Protein AF-A0A962NHY2-F1 (afdb_monomer_lite)

Sequence (149 aa):
MNPEIAPQFAQLCDRLRVVPWFSTAGRSIGLTLPFPCRPVGGAAAAKEAIEQPEWEYWTLERRNDLTSFLRDRFRNRYAGQWNKIADKAVHFLGTEVEPRVLPAIADAMPDSVVAVDAIRWDLAGALMEAAYADCRPPQFFTHLVTVYE

pLDDT: mean 91.61, std 6.46, range [53.97, 98.38]

Structure (mmCIF, N/CA/C/O backbone):
data_AF-A0A962NHY2-F1
#
_entry.id   AF-A0A962NHY2-F1
#
loop_
_atom_site.group_PDB
_atom_site.id
_atom_site.type_symbol
_atom_site.label_atom_id
_atom_site.label_alt_id
_atom_site.label_comp_id
_atom_site.label_asym_id
_atom_site.label_entity_id
_atom_site.label_seq_id
_atom_site.pdbx_PDB_ins_code
_atom_site.Cartn_x
_atom_site.Cartn_y
_atom_site.Cartn_z
_atom_site.occupancy
_atom_site.B_iso_or_equiv
_atom_site.auth_seq_id
_atom_site.auth_comp_id
_atom_site.auth_asym_id
_atom_site.auth_atom_id
_atom_site.pdbx_PDB_model_num
ATOM 1 N N . MET A 1 1 ? -14.617 -7.346 22.634 1.00 53.97 1 MET A N 1
ATOM 2 C CA . MET A 1 1 ? -13.939 -6.114 22.177 1.00 53.97 1 MET A CA 1
ATOM 3 C C . MET A 1 1 ? -13.445 -6.374 20.770 1.00 53.97 1 MET A C 1
ATOM 5 O O . MET A 1 1 ? -12.821 -7.410 20.576 1.00 53.97 1 MET A O 1
ATOM 9 N N . ASN A 1 2 ? -13.755 -5.505 19.806 1.00 60.50 2 ASN A N 1
ATOM 10 C CA . ASN A 1 2 ? -13.128 -5.598 18.484 1.00 60.50 2 ASN A CA 1
ATOM 11 C C . ASN A 1 2 ? -11.637 -5.252 18.623 1.00 60.50 2 ASN A C 1
ATOM 13 O O . ASN A 1 2 ? -11.309 -4.396 19.452 1.00 60.50 2 ASN A O 1
ATOM 17 N N . PRO A 1 3 ? -10.742 -5.922 17.880 1.00 75.00 3 PRO A N 1
ATOM 18 C CA . PRO A 1 3 ? -9.317 -5.633 17.951 1.00 75.00 3 PRO A CA 1
ATOM 19 C C . PRO A 1 3 ? -9.033 -4.204 17.462 1.00 75.00 3 PRO A C 1
ATOM 21 O O . PRO A 1 3 ? -9.762 -3.667 16.631 1.00 75.00 3 PRO A O 1
ATOM 24 N N . GLU A 1 4 ? -7.970 -3.573 17.968 1.00 86.44 4 GLU A N 1
ATOM 25 C CA . GLU A 1 4 ? -7.570 -2.230 17.511 1.00 86.44 4 GLU A CA 1
ATOM 26 C C . GLU A 1 4 ? -7.141 -2.238 16.034 1.00 86.44 4 GLU A C 1
ATOM 28 O O . GLU A 1 4 ? -7.432 -1.298 15.289 1.00 86.44 4 GLU A O 1
ATOM 33 N N . ILE A 1 5 ? -6.520 -3.340 15.603 1.00 93.06 5 ILE A N 1
ATOM 34 C CA . ILE A 1 5 ? -6.089 -3.624 14.232 1.00 93.06 5 ILE A CA 1
ATOM 35 C C . ILE A 1 5 ? -6.624 -5.003 13.849 1.00 93.06 5 ILE A C 1
ATOM 37 O O . ILE A 1 5 ? -6.420 -5.970 14.585 1.00 93.06 5 ILE A O 1
ATOM 41 N N . ALA A 1 6 ? -7.296 -5.108 12.707 1.00 95.62 6 ALA A N 1
ATOM 42 C CA . ALA A 1 6 ? -7.799 -6.383 12.218 1.00 95.62 6 ALA A CA 1
ATOM 43 C C . ALA A 1 6 ? -6.638 -7.354 11.886 1.00 95.62 6 ALA A C 1
ATOM 45 O O . ALA A 1 6 ? -5.567 -6.913 11.453 1.00 95.62 6 ALA A O 1
ATOM 46 N N . PRO A 1 7 ? -6.816 -8.680 12.057 1.00 96.12 7 PRO A N 1
ATOM 47 C CA . PRO A 1 7 ? -5.758 -9.670 11.814 1.00 96.12 7 PRO A CA 1
ATOM 48 C C . PRO A 1 7 ? -5.235 -9.670 10.369 1.00 96.12 7 PRO A C 1
ATOM 50 O O . PRO A 1 7 ? -4.088 -10.048 10.129 1.00 96.12 7 PRO A O 1
ATOM 53 N N . GLN A 1 8 ? -6.042 -9.197 9.418 1.00 97.25 8 GLN A N 1
ATOM 54 C CA . GLN A 1 8 ? -5.683 -9.058 8.009 1.00 97.25 8 GLN A CA 1
ATOM 55 C C . GLN A 1 8 ? -4.469 -8.143 7.813 1.00 97.25 8 GLN A C 1
ATOM 57 O O . GLN A 1 8 ? -3.710 -8.355 6.874 1.00 97.25 8 GLN A O 1
ATOM 62 N N . PHE A 1 9 ? -4.232 -7.174 8.706 1.00 97.69 9 PHE A N 1
ATOM 63 C CA . PHE A 1 9 ? -3.022 -6.350 8.663 1.00 97.69 9 PHE A CA 1
ATOM 64 C C . PHE A 1 9 ? -1.754 -7.194 8.793 1.00 97.69 9 PHE A C 1
ATOM 66 O O . PHE A 1 9 ? -0.848 -7.079 7.976 1.00 97.69 9 PHE A O 1
ATOM 73 N N . ALA A 1 10 ? -1.697 -8.065 9.805 1.00 97.31 10 ALA A N 1
ATOM 74 C CA . ALA A 1 10 ? -0.533 -8.915 10.038 1.00 97.31 10 ALA A CA 1
ATOM 75 C C . ALA A 1 10 ? -0.351 -9.925 8.898 1.00 97.31 10 ALA A C 1
ATOM 77 O O . ALA A 1 10 ? 0.757 -10.092 8.400 1.00 97.31 10 ALA A O 1
ATOM 78 N N . GLN A 1 11 ? -1.452 -10.513 8.421 1.00 97.38 11 GLN A N 1
ATOM 79 C CA . GLN A 1 11 ? -1.441 -11.416 7.266 1.00 97.38 11 GLN A CA 1
ATOM 80 C C . GLN A 1 11 ? -0.913 -10.725 6.004 1.00 97.38 11 GLN A C 1
ATOM 82 O O . GLN A 1 11 ? -0.126 -11.309 5.261 1.00 97.38 11 GLN A O 1
ATOM 87 N N . LEU A 1 12 ? -1.318 -9.472 5.768 1.00 97.56 12 LEU A N 1
ATOM 88 C CA . LEU A 1 12 ? -0.814 -8.695 4.646 1.00 97.56 12 LEU A CA 1
ATOM 89 C C . LEU A 1 12 ? 0.671 -8.369 4.830 1.00 97.56 12 LEU A C 1
ATOM 91 O O . LEU A 1 12 ? 1.425 -8.558 3.885 1.00 97.56 12 LEU A O 1
ATOM 95 N N . CYS A 1 13 ? 1.125 -7.970 6.023 1.00 97.94 13 CYS A N 1
ATOM 96 C CA . CYS A 1 13 ? 2.556 -7.794 6.297 1.00 97.94 13 CYS A CA 1
ATOM 97 C C . CYS A 1 13 ? 3.360 -9.064 5.983 1.00 97.94 13 CYS A C 1
ATOM 99 O O . CYS A 1 13 ? 4.369 -8.991 5.285 1.00 97.94 13 CYS A O 1
ATOM 101 N N . ASP A 1 14 ? 2.905 -10.228 6.450 1.00 97.12 14 ASP A N 1
ATOM 102 C CA . ASP A 1 14 ? 3.564 -11.511 6.184 1.00 97.12 14 ASP A CA 1
ATOM 103 C C . 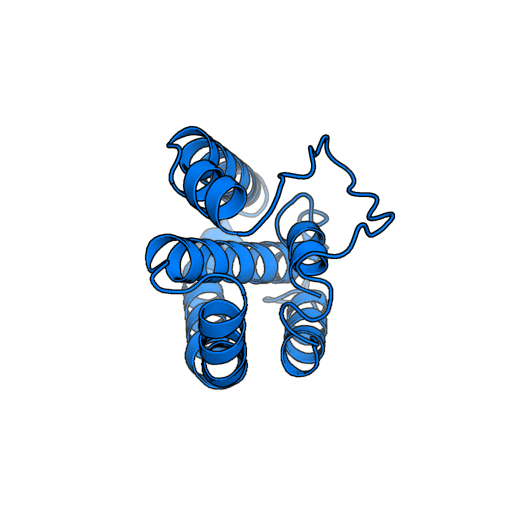ASP A 1 14 ? 3.626 -11.809 4.683 1.00 97.12 14 ASP A C 1
ATOM 105 O O . ASP A 1 14 ? 4.679 -12.202 4.181 1.00 97.12 14 ASP A O 1
ATOM 109 N N . ARG A 1 15 ? 2.542 -11.527 3.947 1.00 95.94 15 ARG A N 1
ATOM 110 C CA . ARG A 1 15 ? 2.510 -11.650 2.486 1.00 95.94 15 ARG A CA 1
ATOM 111 C C . ARG A 1 15 ? 3.502 -10.701 1.811 1.00 95.94 15 ARG A C 1
ATOM 113 O O . ARG A 1 15 ? 4.305 -11.154 1.005 1.00 95.94 15 ARG A O 1
ATOM 120 N N . LEU A 1 16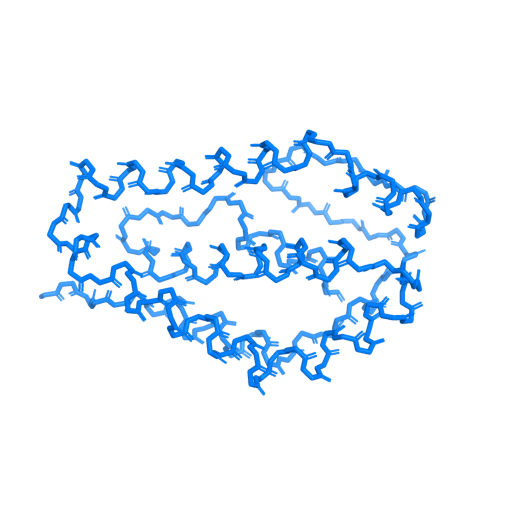 ? 3.500 -9.412 2.161 1.00 96.56 16 LEU A N 1
ATOM 121 C CA . LEU A 1 16 ? 4.374 -8.391 1.562 1.00 96.56 16 LEU A CA 1
ATOM 122 C C . LEU A 1 16 ? 5.869 -8.693 1.761 1.00 96.56 16 LEU A C 1
ATOM 124 O O . LEU A 1 16 ? 6.687 -8.315 0.922 1.00 96.56 16 LEU A O 1
ATOM 128 N N . ARG A 1 17 ? 6.237 -9.432 2.817 1.00 95.31 17 ARG A N 1
ATOM 129 C CA . ARG A 1 17 ? 7.612 -9.921 3.012 1.00 95.31 17 ARG A CA 1
ATOM 130 C C . ARG A 1 17 ? 8.027 -11.014 2.032 1.00 95.31 17 ARG A C 1
ATOM 132 O O . ARG A 1 17 ? 9.211 -11.317 1.964 1.00 95.31 17 ARG A O 1
ATOM 139 N N . VAL A 1 18 ? 7.119 -11.655 1.307 1.00 94.88 18 VAL A N 1
ATOM 140 C CA . VAL A 1 18 ? 7.457 -12.775 0.407 1.00 94.88 18 VAL A CA 1
ATOM 141 C C . VAL A 1 18 ? 6.993 -12.568 -1.031 1.00 94.88 18 VAL A C 1
ATOM 143 O O . VAL A 1 18 ? 7.261 -13.428 -1.866 1.00 94.88 18 VAL A O 1
ATOM 146 N N . VAL A 1 19 ? 6.358 -11.431 -1.338 1.00 92.94 19 VAL A N 1
ATOM 147 C CA . VAL A 1 19 ? 5.959 -11.068 -2.704 1.00 92.94 19 VAL A CA 1
ATOM 148 C C . VAL A 1 19 ? 7.180 -11.100 -3.641 1.00 92.94 19 VAL A C 1
ATOM 150 O O . VAL A 1 19 ? 8.211 -10.486 -3.329 1.00 92.94 19 VAL A O 1
ATOM 153 N N . PRO A 1 20 ? 7.092 -11.805 -4.785 1.00 91.88 20 PRO A N 1
ATOM 154 C CA . PRO A 1 20 ? 8.116 -11.781 -5.819 1.00 91.88 20 PRO A CA 1
ATOM 155 C C . PRO A 1 20 ? 7.964 -10.510 -6.667 1.00 91.88 20 PRO A C 1
ATOM 157 O O . PRO A 1 20 ? 7.527 -10.561 -7.807 1.00 91.88 20 PRO A O 1
ATOM 160 N N . TRP A 1 21 ? 8.308 -9.361 -6.084 1.00 93.56 21 TRP A N 1
ATOM 161 C CA . TRP A 1 21 ? 8.046 -8.037 -6.654 1.00 93.56 21 TRP A CA 1
ATOM 162 C C . TRP A 1 21 ? 8.401 -7.918 -8.143 1.00 93.56 21 TRP A C 1
ATOM 164 O O . TRP A 1 21 ? 9.547 -8.143 -8.529 1.00 93.56 21 TRP A O 1
ATOM 174 N N . PHE A 1 22 ? 7.412 -7.533 -8.956 1.00 90.56 22 PHE A N 1
ATOM 175 C CA . PHE A 1 22 ? 7.504 -7.323 -10.406 1.00 90.56 22 PHE A CA 1
ATOM 176 C C . PHE A 1 22 ? 7.954 -8.551 -11.214 1.00 90.56 22 PHE A C 1
ATOM 178 O O . PHE A 1 22 ? 8.362 -8.413 -12.367 1.00 90.56 22 PHE A O 1
ATOM 185 N N . SER A 1 23 ? 7.841 -9.769 -10.672 1.00 89.31 23 SER A N 1
ATOM 186 C CA . SER A 1 23 ? 8.328 -10.984 -11.344 1.00 89.31 23 SER A CA 1
ATOM 187 C C . SER A 1 23 ? 7.594 -11.312 -12.649 1.00 89.31 23 SER A C 1
ATOM 189 O O . SER A 1 23 ? 8.129 -12.000 -13.528 1.00 89.31 23 SER A O 1
ATOM 191 N N . THR A 1 24 ? 6.368 -10.807 -12.787 1.00 87.00 24 THR A N 1
ATOM 192 C CA . THR A 1 24 ? 5.519 -10.972 -13.968 1.00 87.00 24 THR A CA 1
ATOM 193 C C . THR A 1 24 ? 5.542 -9.766 -14.911 1.00 87.00 24 THR A C 1
ATOM 195 O O . THR A 1 24 ? 4.885 -9.802 -15.955 1.00 87.00 24 THR A O 1
ATOM 198 N N . ALA A 1 25 ? 6.321 -8.720 -14.606 1.00 86.19 25 ALA A N 1
ATOM 199 C CA . ALA A 1 25 ? 6.399 -7.520 -15.431 1.00 86.19 25 ALA A CA 1
ATOM 200 C C . ALA A 1 25 ? 6.753 -7.859 -16.891 1.00 86.19 25 ALA A C 1
ATOM 202 O O . ALA A 1 25 ? 7.620 -8.684 -17.185 1.00 86.19 25 ALA A O 1
ATOM 203 N N . GLY A 1 26 ? 6.026 -7.248 -17.831 1.00 82.56 26 GLY A N 1
ATOM 204 C CA . GLY A 1 26 ? 6.175 -7.512 -19.265 1.00 82.56 26 GLY A CA 1
ATOM 205 C C . GLY A 1 26 ? 5.542 -8.820 -19.761 1.00 82.56 26 GLY A C 1
ATOM 206 O O . GLY A 1 26 ? 5.602 -9.097 -20.959 1.00 82.56 26 GLY A O 1
ATOM 207 N N . ARG A 1 27 ? 4.903 -9.617 -18.893 1.00 83.31 27 ARG A N 1
ATOM 208 C CA . ARG A 1 27 ? 4.157 -10.823 -19.282 1.00 83.31 27 ARG A CA 1
ATOM 209 C C . ARG A 1 27 ? 2.657 -10.550 -19.262 1.00 83.31 27 ARG A C 1
ATOM 211 O O . ARG A 1 27 ? 2.140 -9.884 -18.371 1.00 83.31 27 ARG A O 1
ATOM 218 N N . SER A 1 28 ? 1.935 -11.101 -20.237 1.00 76.31 28 SER A N 1
ATOM 219 C CA . SER A 1 28 ? 0.474 -11.114 -20.181 1.00 76.31 28 SER A CA 1
ATOM 220 C C . SER A 1 28 ? 0.040 -12.144 -19.143 1.00 76.31 28 SER A C 1
ATOM 222 O O . SER A 1 28 ? 0.186 -13.348 -19.352 1.00 76.31 28 SER A O 1
ATOM 224 N N . ILE A 1 29 ? -0.453 -11.658 -18.009 1.00 73.75 29 ILE A N 1
ATOM 225 C CA . ILE A 1 29 ? -1.062 -12.481 -16.969 1.00 73.75 29 ILE A CA 1
ATOM 226 C C . ILE A 1 29 ? -2.581 -12.338 -17.051 1.00 73.75 29 ILE A C 1
ATOM 228 O O . ILE A 1 29 ? -3.102 -11.244 -17.264 1.00 73.75 29 ILE A O 1
ATOM 232 N N . GLY A 1 30 ? -3.306 -13.445 -16.882 1.00 76.25 30 GLY A N 1
ATOM 233 C CA . GLY A 1 30 ? -4.771 -13.462 -16.796 1.00 76.25 30 GLY A CA 1
ATOM 234 C C . GLY A 1 30 ? -5.281 -12.915 -15.460 1.00 76.25 30 GLY A C 1
ATOM 235 O O . GLY A 1 30 ? -6.095 -13.564 -14.803 1.00 76.25 30 GLY A O 1
ATOM 236 N N . LEU A 1 31 ? -4.753 -11.771 -15.016 1.00 82.75 31 LEU A N 1
ATOM 237 C CA . LEU A 1 31 ? -5.108 -11.165 -13.741 1.00 82.75 31 LEU A CA 1
ATOM 238 C C . LEU A 1 31 ? -6.554 -10.672 -13.800 1.00 82.75 31 LEU A C 1
ATOM 240 O O . LEU A 1 31 ? -6.917 -9.859 -14.647 1.00 82.75 31 LEU A O 1
ATOM 244 N N . THR A 1 32 ? -7.378 -11.174 -12.884 1.00 84.56 32 THR A N 1
ATOM 245 C CA . THR A 1 32 ? -8.769 -10.743 -12.736 1.00 84.56 32 THR A CA 1
ATOM 246 C C . THR A 1 32 ? -8.880 -9.888 -11.483 1.00 84.56 32 THR A C 1
ATOM 248 O O . THR A 1 32 ? -8.759 -10.396 -10.370 1.00 84.56 32 THR A O 1
ATOM 251 N N . LEU A 1 33 ? -9.107 -8.589 -11.667 1.00 88.56 33 LEU A N 1
ATOM 252 C CA . LEU A 1 33 ? -9.351 -7.642 -10.581 1.00 88.56 33 LEU A CA 1
ATOM 253 C C . LEU A 1 33 ? -10.861 -7.399 -10.425 1.00 88.56 33 LEU A C 1
ATOM 255 O O . LEU A 1 33 ? -11.602 -7.496 -11.404 1.00 88.56 33 LEU A O 1
ATOM 259 N N . PRO A 1 34 ? -11.346 -7.055 -9.217 1.00 90.19 34 PRO A N 1
ATOM 260 C CA . PRO A 1 34 ? -12.766 -6.778 -8.981 1.00 90.19 34 PRO A CA 1
ATOM 261 C C . PRO A 1 34 ? -13.223 -5.421 -9.547 1.00 90.19 34 PRO A C 1
ATOM 263 O O . PRO A 1 34 ? -14.339 -4.979 -9.280 1.00 90.19 34 PRO A O 1
ATOM 266 N N . PHE A 1 35 ? -12.366 -4.745 -10.309 1.00 88.44 35 PHE A N 1
ATOM 267 C CA . PHE A 1 35 ? -12.619 -3.460 -10.940 1.00 88.44 35 PHE A CA 1
ATOM 268 C C . PHE A 1 35 ? -12.082 -3.458 -12.377 1.00 88.44 35 PHE A C 1
ATOM 270 O O . PHE A 1 35 ? -11.163 -4.221 -12.690 1.00 88.44 35 PHE A O 1
ATOM 277 N N . PRO A 1 36 ? -12.633 -2.606 -13.262 1.00 86.81 36 PRO A N 1
ATOM 278 C CA . PRO A 1 36 ? -12.153 -2.490 -14.631 1.00 86.81 36 PRO A CA 1
ATOM 279 C C . PRO A 1 36 ? -10.679 -2.082 -14.660 1.00 86.81 36 PRO A C 1
ATOM 281 O O . PRO A 1 36 ? -10.291 -1.076 -14.071 1.00 86.81 36 PRO A O 1
ATOM 284 N N . CYS A 1 37 ? -9.866 -2.847 -15.379 1.00 86.44 37 CYS A N 1
ATOM 285 C CA . CYS A 1 37 ? -8.465 -2.536 -15.616 1.00 86.44 37 CYS A CA 1
ATOM 286 C C . CYS A 1 37 ? -8.128 -2.755 -17.090 1.00 86.44 37 CYS A C 1
ATOM 288 O O . CYS A 1 37 ? -8.697 -3.625 -17.754 1.00 86.44 37 CYS A O 1
ATOM 290 N N . ARG A 1 38 ? -7.175 -1.976 -17.601 1.00 85.44 38 ARG A N 1
ATOM 291 C CA . ARG A 1 38 ? -6.644 -2.131 -18.955 1.00 85.44 38 ARG A CA 1
ATOM 292 C C . ARG A 1 38 ? -5.135 -2.357 -18.867 1.00 85.44 38 ARG A C 1
ATOM 294 O O . ARG A 1 38 ? -4.459 -1.499 -18.302 1.00 85.44 38 ARG A O 1
ATOM 301 N N . PRO A 1 39 ? -4.594 -3.451 -19.430 1.00 84.31 39 PRO A N 1
ATOM 302 C CA . PRO A 1 39 ? -3.152 -3.628 -19.510 1.00 84.31 39 PRO A CA 1
ATOM 303 C C . PRO A 1 39 ? -2.541 -2.566 -20.431 1.00 84.31 39 PRO A C 1
ATOM 305 O O . PRO A 1 39 ? -3.133 -2.188 -21.445 1.00 84.31 39 PRO A O 1
ATOM 308 N N . VAL A 1 40 ? -1.345 -2.100 -20.084 1.00 87.69 40 VAL A N 1
ATOM 309 C CA . VAL A 1 40 ? -0.575 -1.127 -20.868 1.00 87.69 40 VAL A CA 1
ATOM 310 C C . VAL A 1 40 ? 0.668 -1.782 -21.464 1.00 87.69 40 VAL A C 1
ATOM 312 O O . VAL A 1 40 ? 1.226 -2.727 -20.907 1.00 87.69 40 VAL A O 1
ATOM 315 N N . GLY A 1 41 ? 1.076 -1.307 -22.641 1.00 83.50 41 GLY A N 1
ATOM 316 C CA . GLY A 1 41 ? 2.175 -1.887 -23.408 1.00 83.50 41 GLY A CA 1
ATOM 317 C C . GLY A 1 41 ? 3.546 -1.428 -22.916 1.00 83.50 41 GLY A C 1
ATOM 318 O O . GLY A 1 41 ? 4.095 -0.467 -23.445 1.00 83.50 41 GLY A O 1
ATOM 319 N N . GLY A 1 42 ? 4.115 -2.145 -21.947 1.00 85.69 42 GLY A N 1
ATOM 320 C CA . GLY A 1 42 ? 5.496 -1.955 -21.493 1.00 85.69 42 GLY A CA 1
ATOM 321 C C . GLY A 1 42 ? 5.697 -0.836 -20.464 1.00 85.69 42 GLY A C 1
ATOM 322 O O . GLY A 1 42 ? 4.772 -0.111 -20.100 1.00 85.69 42 GLY A O 1
ATOM 323 N N . ALA A 1 43 ? 6.940 -0.710 -19.988 1.00 85.88 43 ALA A N 1
ATOM 324 C CA . ALA A 1 43 ? 7.317 0.164 -18.874 1.00 85.88 43 ALA A CA 1
ATOM 325 C C . ALA A 1 43 ? 7.060 1.657 -19.138 1.00 85.88 43 ALA A C 1
ATOM 327 O O . ALA A 1 43 ? 6.611 2.366 -18.245 1.00 85.88 43 ALA A O 1
ATOM 328 N N . ALA A 1 44 ? 7.294 2.134 -20.366 1.00 87.44 44 ALA A N 1
ATOM 329 C CA . ALA A 1 44 ? 7.074 3.538 -20.721 1.00 87.44 44 ALA A CA 1
ATOM 330 C C . ALA A 1 44 ? 5.590 3.931 -20.633 1.00 87.44 44 ALA A C 1
ATOM 332 O O . ALA A 1 44 ? 5.260 4.941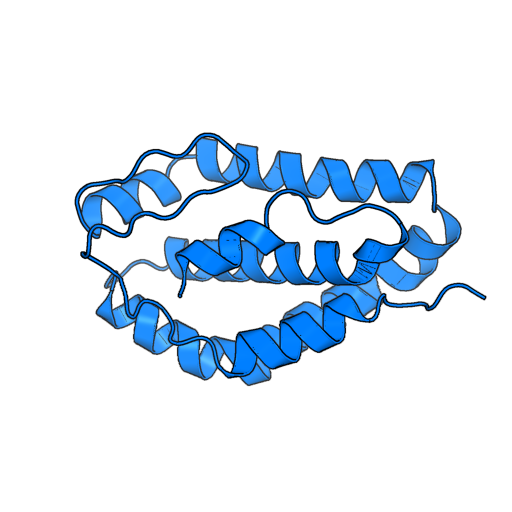 -20.021 1.00 87.44 44 ALA A O 1
ATOM 333 N N . ALA A 1 45 ? 4.696 3.096 -21.173 1.00 89.69 45 ALA A N 1
ATOM 334 C CA . ALA A 1 45 ? 3.255 3.328 -21.095 1.00 89.69 45 ALA A CA 1
ATOM 335 C C . ALA A 1 45 ? 2.724 3.182 -19.657 1.00 89.69 45 ALA A C 1
ATOM 337 O O . ALA A 1 45 ? 1.799 3.890 -19.267 1.00 89.69 45 ALA A O 1
ATOM 338 N N . ALA A 1 46 ? 3.311 2.283 -18.856 1.00 89.25 46 ALA A N 1
ATOM 339 C CA . ALA A 1 46 ? 3.003 2.178 -17.431 1.00 89.25 46 ALA A CA 1
ATOM 340 C C . ALA A 1 46 ? 3.418 3.435 -16.661 1.00 89.25 46 ALA A C 1
ATOM 342 O O . ALA A 1 46 ? 2.615 3.970 -15.902 1.00 89.25 46 ALA A O 1
ATOM 343 N N . LYS A 1 47 ? 4.631 3.943 -16.905 1.00 88.25 47 LYS A N 1
ATOM 344 C CA . LYS A 1 47 ? 5.116 5.196 -16.322 1.00 88.25 47 LYS A CA 1
ATOM 345 C C . LYS A 1 47 ? 4.204 6.368 -16.681 1.00 88.25 47 LYS A C 1
ATOM 347 O O . LYS A 1 47 ? 3.732 7.049 -15.780 1.00 88.25 47 LYS A O 1
ATOM 352 N N . GLU A 1 48 ? 3.892 6.540 -17.965 1.00 89.94 48 GLU A N 1
ATOM 353 C CA . GLU A 1 48 ? 2.987 7.596 -18.431 1.00 89.94 48 GLU A CA 1
ATOM 354 C C . GLU A 1 48 ? 1.620 7.514 -17.744 1.00 89.94 48 GLU A C 1
ATOM 356 O O . GLU A 1 48 ? 1.099 8.535 -17.312 1.00 89.94 48 GLU A O 1
ATOM 361 N N . ALA A 1 49 ? 1.057 6.308 -17.597 1.00 90.81 49 ALA A N 1
ATOM 362 C CA . ALA A 1 49 ? -0.233 6.103 -16.945 1.00 90.81 49 ALA A CA 1
ATOM 363 C C . ALA A 1 49 ? -0.214 6.420 -15.439 1.00 90.81 49 ALA A C 1
ATOM 365 O O . ALA A 1 49 ? -1.197 6.947 -14.927 1.00 90.81 49 ALA A O 1
ATOM 366 N N . ILE A 1 50 ? 0.880 6.107 -14.738 1.00 89.31 50 ILE A N 1
ATOM 367 C CA . ILE A 1 50 ? 1.049 6.420 -13.309 1.00 89.31 50 ILE A CA 1
ATOM 368 C C . ILE A 1 50 ? 1.236 7.930 -13.097 1.00 89.31 50 ILE A C 1
ATOM 370 O O . ILE A 1 50 ? 0.770 8.470 -12.098 1.00 89.31 50 ILE A O 1
ATOM 374 N N . GLU A 1 51 ? 1.909 8.609 -14.029 1.00 88.94 51 GLU A N 1
ATOM 375 C CA . GLU A 1 51 ? 2.160 10.056 -13.982 1.00 88.94 51 GLU A CA 1
ATOM 376 C C . GLU A 1 51 ? 0.925 10.901 -14.334 1.00 88.94 51 GLU A C 1
ATOM 378 O O . GLU A 1 51 ? 0.913 12.105 -14.071 1.00 88.94 51 GLU A O 1
ATOM 383 N N . GLN A 1 52 ? -0.121 10.295 -14.904 1.00 90.50 52 GLN A N 1
ATOM 384 C CA . GLN A 1 52 ? -1.369 10.998 -15.179 1.00 90.50 52 GLN A CA 1
ATOM 385 C C . GLN A 1 52 ? -2.098 11.386 -13.874 1.00 90.50 52 GLN A C 1
ATOM 387 O O . GLN A 1 52 ? -2.272 10.536 -12.991 1.00 90.50 52 GLN A O 1
ATOM 392 N N . PRO A 1 53 ? -2.616 12.626 -13.756 1.00 90.25 53 PRO A N 1
ATOM 393 C CA . PRO A 1 53 ? -3.384 13.076 -12.589 1.00 90.25 53 PRO A CA 1
ATOM 394 C C . PRO A 1 53 ? -4.580 12.181 -12.247 1.00 90.25 53 PRO A C 1
ATOM 396 O O . PRO A 1 53 ? -4.966 12.061 -11.087 1.00 90.25 53 PRO A O 1
ATOM 399 N N . GLU A 1 54 ? -5.170 11.526 -13.244 1.00 91.62 54 GLU A N 1
ATOM 400 C CA . GLU A 1 54 ? -6.289 10.603 -13.092 1.00 91.62 54 GLU A CA 1
ATOM 401 C C . GLU A 1 54 ? -5.971 9.465 -12.117 1.00 91.62 54 GLU A C 1
ATOM 403 O O . GLU A 1 54 ? -6.843 9.076 -11.336 1.00 91.62 54 GLU A O 1
ATOM 408 N N . TRP A 1 55 ? -4.736 8.951 -12.123 1.00 90.31 55 TRP A N 1
ATOM 409 C CA . TRP A 1 55 ? -4.320 7.914 -11.180 1.00 90.31 55 TRP A CA 1
ATOM 410 C C . TRP A 1 55 ? -4.266 8.448 -9.744 1.00 90.31 55 TRP A C 1
ATOM 412 O O . TRP A 1 55 ? -4.779 7.818 -8.811 1.00 90.31 55 TRP A O 1
ATOM 422 N N . GLU A 1 56 ? -3.713 9.646 -9.557 1.00 90.44 56 GLU A N 1
ATOM 423 C CA . GLU A 1 56 ? -3.671 10.306 -8.252 1.00 90.44 56 GLU A CA 1
ATOM 424 C C . GLU A 1 56 ? -5.082 10.606 -7.727 1.00 90.44 56 GLU A C 1
ATOM 426 O O . GLU A 1 56 ? -5.401 10.287 -6.578 1.00 90.44 56 GLU A O 1
ATOM 431 N N . TYR A 1 57 ? -5.961 11.161 -8.566 1.00 93.88 57 TYR A N 1
ATOM 432 C CA . TYR A 1 57 ? -7.347 11.441 -8.195 1.00 93.88 57 TYR A CA 1
ATOM 433 C C . TYR A 1 57 ? -8.100 10.169 -7.819 1.00 93.88 57 TYR A C 1
ATOM 435 O O . TYR A 1 57 ? -8.795 10.146 -6.800 1.00 93.88 57 TYR A O 1
ATOM 443 N N . TRP A 1 58 ? -7.919 9.097 -8.591 1.00 92.88 58 TRP A N 1
ATOM 444 C CA . TRP A 1 58 ? -8.555 7.815 -8.323 1.00 92.88 58 TRP A CA 1
ATOM 445 C C . TRP A 1 58 ? -8.119 7.236 -6.974 1.00 92.88 58 TRP A C 1
ATOM 447 O O . TRP A 1 58 ? -8.953 6.924 -6.120 1.00 92.88 58 TRP A O 1
ATOM 457 N N . THR A 1 59 ? -6.810 7.135 -6.734 1.00 94.00 59 THR A N 1
ATOM 458 C CA . THR A 1 59 ? -6.271 6.600 -5.472 1.00 94.00 59 THR A CA 1
ATOM 459 C C . THR A 1 59 ? -6.612 7.496 -4.276 1.00 94.00 59 THR A C 1
ATOM 461 O O . THR A 1 59 ? -6.856 7.004 -3.170 1.00 94.00 59 THR A O 1
ATOM 464 N N . LEU A 1 60 ? -6.683 8.818 -4.457 1.00 94.50 60 LEU A N 1
ATOM 465 C CA . LEU A 1 60 ? -7.152 9.743 -3.424 1.00 94.50 60 LEU A CA 1
ATOM 466 C C . LEU A 1 60 ? -8.624 9.507 -3.069 1.00 94.50 60 LEU A C 1
ATOM 468 O O . LEU A 1 60 ? -8.954 9.423 -1.886 1.00 94.50 60 LEU A O 1
ATOM 472 N N . GLU A 1 61 ? -9.497 9.349 -4.063 1.00 95.62 61 GLU A N 1
ATOM 473 C CA . GLU A 1 61 ? -10.914 9.054 -3.843 1.00 95.62 61 GLU A CA 1
ATOM 474 C C . GLU A 1 61 ? -11.095 7.741 -3.066 1.00 95.62 61 GLU A C 1
ATOM 476 O O . GLU A 1 61 ? -11.786 7.715 -2.048 1.00 95.62 61 GLU A O 1
ATOM 481 N N . ARG A 1 62 ? -10.388 6.669 -3.456 1.00 95.38 62 ARG A N 1
ATOM 482 C CA . ARG A 1 62 ? -10.456 5.376 -2.749 1.00 95.38 62 ARG A CA 1
ATOM 483 C C . ARG A 1 62 ? -10.000 5.479 -1.288 1.00 95.38 62 ARG A C 1
ATOM 485 O O . ARG A 1 62 ? -10.613 4.878 -0.404 1.00 95.38 62 ARG A O 1
ATOM 492 N N . ARG A 1 63 ? -8.954 6.266 -1.005 1.00 94.06 63 ARG A N 1
ATOM 493 C CA . ARG A 1 63 ? -8.523 6.557 0.377 1.00 94.06 63 ARG A CA 1
ATOM 494 C C . ARG A 1 63 ? -9.596 7.334 1.140 1.00 94.06 63 ARG A C 1
ATOM 496 O O . ARG A 1 63 ? -9.902 6.989 2.284 1.00 94.06 63 ARG A O 1
ATOM 503 N N . ASN A 1 64 ? -10.192 8.340 0.504 1.00 95.81 64 ASN A N 1
ATOM 504 C CA . ASN A 1 64 ? -11.238 9.171 1.096 1.00 95.81 64 ASN A CA 1
ATOM 505 C C . ASN A 1 64 ? -12.517 8.389 1.411 1.00 95.81 64 ASN A C 1
ATOM 507 O O . ASN A 1 64 ? -13.178 8.677 2.413 1.00 95.81 64 ASN A O 1
ATOM 511 N N . ASP A 1 65 ? -12.840 7.366 0.620 1.00 95.88 65 ASP A N 1
ATOM 512 C CA . ASP A 1 65 ? -13.952 6.464 0.908 1.00 95.88 65 ASP A CA 1
ATOM 513 C C . ASP A 1 65 ? -13.745 5.739 2.244 1.00 95.88 65 ASP A C 1
ATOM 515 O O . ASP A 1 65 ? -14.674 5.619 3.045 1.00 95.88 65 ASP A O 1
ATOM 519 N N . LEU A 1 66 ? -12.531 5.232 2.503 1.00 96.00 66 LEU A N 1
ATOM 520 C CA . LEU A 1 66 ? -12.217 4.552 3.762 1.00 96.00 66 LEU A CA 1
ATOM 521 C C . LEU A 1 66 ? -12.248 5.526 4.942 1.00 96.00 66 LEU A C 1
ATOM 523 O O . LEU A 1 66 ? -12.895 5.234 5.949 1.00 96.00 66 LEU A O 1
ATOM 527 N N . THR A 1 67 ? -11.589 6.680 4.822 1.00 96.00 67 THR A N 1
ATOM 528 C CA . THR A 1 67 ? -11.550 7.671 5.909 1.00 96.00 67 THR A CA 1
ATOM 529 C C . THR A 1 67 ? -12.945 8.189 6.247 1.00 96.00 67 THR A C 1
ATOM 531 O O . THR A 1 67 ? -13.304 8.239 7.424 1.00 96.00 67 THR A O 1
ATOM 534 N N . SER A 1 68 ? -13.767 8.500 5.241 1.00 96.56 68 SER A N 1
ATOM 535 C CA . SER A 1 68 ? -15.142 8.967 5.439 1.00 96.56 68 SER A CA 1
ATOM 536 C C . SER A 1 68 ? -16.005 7.893 6.097 1.00 96.56 68 SER A C 1
ATOM 538 O O . SER A 1 68 ? -16.645 8.163 7.113 1.00 96.56 68 SER A O 1
ATOM 540 N N . PHE A 1 69 ? -15.949 6.649 5.607 1.00 96.75 69 PHE A N 1
ATOM 541 C CA . PHE A 1 69 ? -16.677 5.535 6.216 1.00 96.75 69 PHE A CA 1
ATOM 542 C C . PHE A 1 69 ? -16.310 5.340 7.695 1.00 96.75 69 PHE A C 1
ATOM 544 O O . PHE A 1 69 ? -17.192 5.214 8.550 1.00 96.75 69 PHE A O 1
ATOM 551 N N . LEU A 1 70 ? -15.014 5.340 8.017 1.00 96.19 70 LEU A N 1
ATOM 552 C CA . LEU A 1 70 ? -14.537 5.150 9.386 1.00 96.19 70 LEU A CA 1
ATOM 553 C C . LEU A 1 70 ? -14.906 6.323 10.294 1.00 96.19 70 LEU A C 1
ATOM 555 O O . LEU A 1 70 ? -15.332 6.102 11.426 1.00 96.19 70 LEU A O 1
ATOM 559 N N . ARG A 1 71 ? -14.794 7.563 9.812 1.00 95.00 71 ARG A N 1
ATOM 560 C CA . ARG A 1 71 ? -15.194 8.757 10.566 1.00 95.00 71 ARG A CA 1
ATOM 561 C C . ARG A 1 71 ? -16.683 8.738 10.920 1.00 95.00 71 ARG A C 1
ATOM 563 O O . ARG A 1 71 ? -17.052 9.149 12.024 1.00 95.00 71 ARG A O 1
ATOM 570 N N . ASP A 1 72 ? -17.517 8.246 10.008 1.00 96.69 72 ASP A N 1
ATOM 571 C CA . ASP A 1 72 ? -18.971 8.287 10.148 1.00 96.69 72 ASP A CA 1
ATOM 572 C C . ASP A 1 72 ? -19.516 7.096 10.953 1.00 96.69 72 ASP A C 1
ATOM 574 O O . ASP A 1 72 ? -20.456 7.256 11.732 1.00 96.69 72 ASP A O 1
ATOM 578 N N . ARG A 1 73 ? -18.921 5.902 10.808 1.00 95.94 73 ARG A N 1
ATOM 579 C CA . ARG A 1 73 ? -19.412 4.651 11.425 1.00 95.94 73 ARG A CA 1
ATOM 580 C C . ARG A 1 73 ? -18.577 4.158 12.609 1.00 95.94 73 ARG A C 1
ATOM 582 O O . ARG A 1 73 ? -19.108 3.489 13.489 1.00 95.94 73 ARG A O 1
ATOM 589 N N . PHE A 1 74 ? -17.290 4.498 12.657 1.00 95.12 74 PHE A N 1
ATOM 590 C CA . PHE A 1 74 ? -16.314 3.999 13.636 1.00 95.12 74 PHE A CA 1
ATOM 591 C C . PHE A 1 74 ? -15.479 5.137 14.246 1.00 95.12 74 PHE A C 1
ATOM 593 O O . PHE A 1 74 ? -14.282 4.983 14.499 1.00 95.12 74 PHE A O 1
ATOM 600 N N . ARG A 1 75 ? -16.122 6.285 14.510 1.00 92.44 75 ARG A N 1
ATOM 601 C CA . ARG A 1 75 ? -15.480 7.554 14.899 1.00 92.44 75 ARG A CA 1
ATOM 602 C C . ARG A 1 75 ? -14.411 7.413 15.984 1.00 92.44 75 ARG A C 1
ATOM 604 O O . ARG A 1 75 ? -13.319 7.946 15.822 1.00 92.44 75 ARG A O 1
ATOM 611 N N . ASN A 1 76 ? -14.704 6.689 17.066 1.00 91.88 76 ASN A N 1
ATOM 612 C CA . ASN A 1 76 ? -13.770 6.526 18.188 1.00 91.88 76 ASN A CA 1
ATOM 613 C C . ASN A 1 76 ? -12.507 5.757 17.778 1.00 91.88 76 ASN A C 1
ATOM 615 O O . ASN A 1 76 ? -11.404 6.124 18.177 1.00 91.88 76 ASN A O 1
ATOM 619 N N . ARG A 1 77 ? -12.659 4.713 16.954 1.00 91.69 77 ARG A N 1
ATOM 620 C CA . ARG A 1 77 ? -11.524 3.931 16.456 1.00 91.69 77 ARG A CA 1
ATOM 621 C C . ARG A 1 77 ? -10.707 4.745 15.462 1.00 91.69 77 ARG A C 1
ATOM 623 O O . ARG A 1 77 ? -9.493 4.801 15.600 1.00 91.69 77 ARG A O 1
ATOM 630 N N . TYR A 1 78 ? -11.371 5.430 14.532 1.00 93.00 78 TYR A N 1
ATOM 631 C CA . TYR A 1 78 ? -10.715 6.347 13.602 1.00 93.00 78 TYR A CA 1
ATOM 632 C C . TYR A 1 78 ? -9.881 7.399 14.349 1.00 93.00 78 TYR A C 1
ATOM 634 O O . TYR A 1 78 ? -8.669 7.465 14.167 1.00 93.00 78 TYR A O 1
ATOM 642 N N . ALA A 1 79 ? -10.503 8.159 15.255 1.00 91.44 79 ALA A N 1
ATOM 643 C CA . ALA A 1 79 ? -9.840 9.241 15.980 1.00 91.44 79 ALA A CA 1
ATOM 644 C C . ALA A 1 79 ? -8.679 8.756 16.868 1.00 91.44 79 ALA A C 1
ATOM 646 O O . ALA A 1 79 ? -7.683 9.460 17.005 1.00 91.44 79 ALA A O 1
ATOM 647 N N . GLY A 1 80 ? -8.793 7.567 17.471 1.00 91.81 80 GLY A N 1
ATOM 648 C CA . GLY A 1 80 ? -7.785 7.044 18.397 1.00 91.81 80 GLY A CA 1
ATOM 649 C C . GLY A 1 80 ? -6.664 6.214 17.763 1.00 91.81 80 GLY A C 1
ATOM 650 O O . GLY A 1 80 ? -5.603 6.079 18.379 1.00 91.81 80 GLY A O 1
ATOM 651 N N . GLN A 1 81 ? -6.891 5.632 16.577 1.00 94.69 81 GLN A N 1
ATOM 652 C CA . GLN A 1 81 ? -6.010 4.601 16.006 1.00 94.69 81 GLN A CA 1
ATOM 653 C C . GLN A 1 81 ? -5.510 4.903 14.590 1.00 94.69 81 GLN A C 1
ATOM 655 O O . GLN A 1 81 ? -4.482 4.352 14.210 1.00 94.69 81 GLN A O 1
ATOM 660 N N . TRP A 1 82 ? -6.167 5.776 13.814 1.00 95.44 82 TRP A N 1
ATOM 661 C CA . TRP A 1 82 ? -5.802 6.018 12.409 1.00 95.44 82 TRP A CA 1
ATOM 662 C C . TRP A 1 82 ? -4.321 6.365 12.224 1.00 95.44 82 TRP A C 1
ATOM 664 O O . TRP A 1 82 ? -3.617 5.646 11.519 1.00 95.44 82 TRP A O 1
ATOM 674 N N . ASN A 1 83 ? -3.836 7.398 12.918 1.00 95.81 83 ASN A N 1
ATOM 675 C CA . ASN A 1 83 ? -2.441 7.834 12.796 1.00 95.81 83 ASN A CA 1
ATOM 676 C C . ASN A 1 83 ? -1.461 6.759 13.280 1.00 95.81 83 ASN A C 1
ATOM 678 O O . ASN A 1 83 ? -0.487 6.479 12.600 1.00 95.81 83 ASN A O 1
ATOM 682 N N . LYS A 1 84 ? -1.759 6.079 14.395 1.00 96.19 84 LYS A N 1
ATOM 683 C CA . LYS A 1 84 ? -0.893 5.013 14.929 1.00 96.19 84 LYS A CA 1
ATOM 684 C C . LYS A 1 84 ? -0.727 3.856 13.944 1.00 96.19 84 LYS A C 1
ATOM 686 O O . LYS A 1 84 ? 0.356 3.292 13.816 1.00 96.19 84 LYS A O 1
ATOM 691 N N . ILE A 1 85 ? -1.815 3.478 13.274 1.00 97.25 85 ILE A N 1
ATOM 692 C CA . ILE A 1 85 ? -1.806 2.412 12.272 1.00 97.25 85 ILE A CA 1
ATOM 693 C C . ILE A 1 85 ? -1.060 2.878 11.021 1.00 97.25 85 ILE A C 1
ATOM 695 O O . ILE A 1 85 ? -0.246 2.117 10.503 1.00 97.25 85 ILE A O 1
ATOM 699 N N . ALA A 1 86 ? -1.290 4.115 10.574 1.00 96.81 86 ALA A N 1
ATOM 700 C CA . ALA A 1 86 ? -0.574 4.699 9.446 1.00 96.81 86 ALA A CA 1
ATOM 701 C C . ALA A 1 86 ? 0.941 4.748 9.708 1.00 96.81 86 ALA A C 1
ATOM 703 O O . ALA A 1 86 ? 1.708 4.257 8.886 1.00 96.81 86 ALA A O 1
ATOM 704 N N . ASP A 1 87 ? 1.368 5.220 10.881 1.00 97.50 87 ASP A N 1
ATOM 705 C CA . ASP A 1 87 ? 2.778 5.253 11.282 1.00 97.50 87 ASP A CA 1
ATOM 706 C C . ASP A 1 87 ? 3.385 3.845 11.293 1.00 97.50 87 ASP A C 1
ATOM 708 O O . ASP A 1 87 ? 4.477 3.623 10.770 1.00 97.50 87 ASP A O 1
ATOM 712 N N . LYS A 1 88 ? 2.653 2.859 11.832 1.00 97.56 88 LYS A N 1
ATOM 713 C CA . LYS A 1 88 ? 3.076 1.453 11.824 1.00 97.56 88 LYS A CA 1
ATOM 714 C C . LYS A 1 88 ? 3.211 0.902 10.404 1.00 97.56 88 LYS A C 1
ATOM 716 O O . LYS A 1 88 ? 4.157 0.164 10.138 1.00 97.56 88 LYS A O 1
ATOM 721 N N . ALA A 1 89 ? 2.278 1.232 9.512 1.00 97.56 89 ALA A N 1
ATOM 722 C CA . ALA A 1 89 ? 2.304 0.809 8.117 1.00 97.56 89 ALA A CA 1
ATOM 723 C C . ALA A 1 89 ? 3.504 1.414 7.380 1.00 97.56 89 ALA A C 1
ATOM 725 O O . ALA A 1 89 ? 4.279 0.670 6.789 1.00 97.56 89 ALA A O 1
ATOM 726 N N . VAL A 1 90 ? 3.705 2.732 7.476 1.00 96.75 90 VAL A N 1
ATOM 727 C CA . VAL A 1 90 ? 4.846 3.421 6.854 1.00 96.75 90 VAL A CA 1
ATOM 728 C C . VAL A 1 90 ? 6.171 2.891 7.394 1.00 96.75 90 VAL A C 1
ATOM 730 O O . VAL A 1 90 ? 7.068 2.591 6.611 1.00 96.75 90 VAL A O 1
ATOM 733 N N . HIS A 1 91 ? 6.284 2.711 8.713 1.00 97.69 91 HIS A N 1
ATOM 734 C CA . HIS A 1 91 ? 7.489 2.150 9.317 1.00 97.69 91 HIS A CA 1
ATOM 735 C C . HIS A 1 91 ? 7.787 0.748 8.777 1.00 97.69 91 HIS A C 1
ATOM 737 O O . HIS A 1 91 ? 8.893 0.509 8.308 1.00 97.69 91 HIS A O 1
ATOM 743 N N . PHE A 1 92 ? 6.794 -0.149 8.780 1.00 98.06 92 PHE A N 1
ATOM 744 C CA . PHE A 1 92 ? 6.934 -1.499 8.233 1.00 98.06 92 PHE A CA 1
ATOM 745 C C . PHE A 1 92 ? 7.337 -1.491 6.753 1.00 98.06 92 PHE A C 1
ATOM 747 O O . PHE A 1 92 ? 8.230 -2.239 6.361 1.00 98.06 92 PHE A O 1
ATOM 754 N N . LEU A 1 93 ? 6.704 -0.651 5.927 1.00 97.38 93 LEU A N 1
ATOM 755 C CA . LEU A 1 93 ? 7.040 -0.564 4.508 1.00 97.38 93 LEU A CA 1
ATOM 756 C C . LEU A 1 93 ? 8.492 -0.120 4.317 1.00 97.38 93 LEU A C 1
ATOM 758 O O . LEU A 1 93 ? 9.233 -0.787 3.600 1.00 97.38 93 LEU A O 1
ATOM 762 N N . GLY A 1 94 ? 8.915 0.938 5.011 1.00 96.38 94 GLY A N 1
ATOM 763 C CA . GLY A 1 94 ? 10.274 1.465 4.915 1.00 96.38 94 GLY A CA 1
ATOM 764 C C . GLY A 1 94 ? 11.353 0.491 5.392 1.00 96.38 94 GLY A C 1
ATOM 765 O O . GLY A 1 94 ? 12.435 0.444 4.810 1.00 96.38 94 GLY A O 1
ATOM 766 N N . THR A 1 95 ? 11.082 -0.309 6.427 1.00 96.69 95 THR A N 1
ATOM 767 C CA . THR A 1 95 ? 12.086 -1.220 6.998 1.00 96.69 95 THR A CA 1
ATOM 768 C C . THR A 1 95 ? 12.121 -2.592 6.331 1.00 96.69 95 THR A C 1
ATOM 770 O O . THR A 1 95 ? 13.201 -3.154 6.166 1.00 96.69 95 THR A O 1
ATOM 773 N N . GLU A 1 96 ? 10.970 -3.144 5.943 1.00 95.81 96 GLU A N 1
ATOM 774 C CA . GLU A 1 96 ? 10.853 -4.555 5.541 1.00 95.81 96 GLU A CA 1
ATOM 775 C C . GLU A 1 96 ? 10.556 -4.741 4.047 1.00 95.81 96 GLU A C 1
ATOM 777 O O . GLU A 1 96 ? 10.896 -5.779 3.474 1.00 95.81 96 GLU A O 1
ATOM 782 N N . VAL A 1 97 ? 9.907 -3.764 3.404 1.00 95.25 97 VAL A N 1
ATOM 783 C CA . VAL A 1 97 ? 9.391 -3.905 2.031 1.00 95.25 97 VAL A CA 1
ATOM 784 C C . VAL A 1 97 ? 10.218 -3.107 1.027 1.00 95.25 97 VAL A C 1
ATOM 786 O O . VAL A 1 97 ? 10.653 -3.657 0.014 1.00 95.25 97 VAL A O 1
ATOM 789 N N . GLU A 1 98 ? 10.499 -1.836 1.313 1.00 94.19 98 GLU A N 1
ATOM 790 C CA . GLU A 1 98 ? 11.265 -0.949 0.432 1.00 94.19 98 GLU A CA 1
ATOM 791 C C . GLU A 1 98 ? 12.638 -1.501 0.020 1.00 94.19 98 GLU A C 1
ATOM 793 O O . GLU A 1 98 ? 12.941 -1.431 -1.174 1.00 94.19 98 GLU A O 1
ATOM 798 N N . PRO A 1 99 ? 13.439 -2.140 0.901 1.00 94.12 99 PRO A N 1
ATOM 799 C CA . PRO A 1 99 ? 14.719 -2.729 0.496 1.00 94.12 99 PRO A CA 1
ATOM 800 C C . PRO A 1 99 ? 14.613 -3.773 -0.628 1.00 94.12 99 PRO A C 1
ATOM 802 O O . PRO A 1 99 ? 15.611 -4.086 -1.272 1.00 94.12 99 PRO A O 1
ATOM 805 N N . ARG A 1 100 ? 13.416 -4.327 -0.865 1.00 91.88 100 ARG A N 1
ATOM 806 C CA . ARG A 1 100 ? 13.143 -5.356 -1.882 1.00 91.88 100 ARG A CA 1
ATOM 807 C C . ARG A 1 100 ? 12.392 -4.800 -3.085 1.00 91.88 100 ARG A C 1
ATOM 809 O O . ARG A 1 100 ? 12.663 -5.210 -4.208 1.00 91.88 100 ARG A O 1
ATOM 816 N N . VAL A 1 101 ? 11.473 -3.868 -2.847 1.00 91.94 101 VAL A N 1
ATOM 817 C CA . VAL A 1 101 ? 10.676 -3.220 -3.894 1.00 91.94 101 VAL A CA 1
ATOM 818 C C . VAL A 1 101 ? 11.519 -2.261 -4.727 1.00 91.94 101 VAL A C 1
ATOM 820 O O . VAL A 1 101 ? 11.406 -2.272 -5.948 1.00 91.94 101 VAL A O 1
ATOM 823 N N . LEU A 1 102 ? 12.385 -1.454 -4.103 1.00 91.56 102 LEU A N 1
ATOM 824 C CA . LEU A 1 102 ? 13.140 -0.420 -4.819 1.00 91.56 102 LEU A CA 1
ATOM 825 C C . LEU A 1 102 ? 14.049 -0.994 -5.923 1.00 91.56 102 LEU A C 1
ATOM 827 O O . LEU A 1 102 ? 13.975 -0.489 -7.044 1.00 91.56 102 LEU A O 1
ATOM 831 N N . PRO A 1 103 ? 14.844 -2.061 -5.687 1.00 91.25 103 PRO A N 1
ATOM 832 C CA . PRO A 1 103 ? 15.618 -2.681 -6.762 1.00 91.25 103 PRO A CA 1
ATOM 833 C C . PRO A 1 103 ? 14.736 -3.281 -7.865 1.00 91.25 103 PRO A C 1
ATOM 835 O O . PRO A 1 103 ? 15.076 -3.173 -9.038 1.00 91.25 103 PRO A O 1
ATOM 838 N N . ALA A 1 104 ? 13.594 -3.877 -7.504 1.00 91.56 104 ALA A N 1
ATOM 839 C CA . ALA A 1 104 ? 12.679 -4.491 -8.466 1.00 91.56 104 ALA A CA 1
ATOM 840 C C . ALA A 1 104 ? 11.998 -3.449 -9.373 1.00 91.56 104 ALA A C 1
ATOM 842 O O . ALA A 1 104 ? 11.878 -3.666 -10.576 1.00 91.56 104 ALA A O 1
ATOM 843 N N . ILE A 1 105 ? 11.610 -2.290 -8.826 1.00 90.25 105 ILE A N 1
ATOM 844 C CA . ILE A 1 105 ? 11.100 -1.169 -9.629 1.00 90.25 105 ILE A CA 1
ATOM 845 C C . ILE A 1 105 ? 12.198 -0.626 -10.539 1.00 90.25 105 ILE A C 1
ATOM 847 O O . ILE A 1 105 ? 11.923 -0.356 -11.701 1.00 90.25 105 ILE A O 1
ATOM 851 N N . ALA A 1 106 ? 13.426 -0.464 -10.039 1.00 88.75 106 ALA A N 1
ATOM 852 C CA . ALA A 1 106 ? 14.527 0.057 -10.846 1.00 88.75 106 ALA A CA 1
ATOM 853 C C . ALA A 1 106 ? 14.827 -0.829 -12.072 1.00 88.75 106 ALA A C 1
ATOM 855 O O . ALA A 1 106 ? 15.166 -0.300 -13.127 1.00 88.75 106 ALA A O 1
ATOM 856 N N . ASP A 1 107 ? 14.661 -2.149 -11.943 1.00 87.69 107 ASP A N 1
ATOM 857 C CA . ASP A 1 107 ? 14.782 -3.107 -13.048 1.00 87.69 107 ASP A CA 1
ATOM 858 C C . ASP A 1 107 ? 13.570 -3.058 -14.000 1.00 87.69 107 ASP A C 1
ATOM 860 O O . ASP A 1 107 ? 13.725 -2.967 -15.217 1.00 87.69 107 ASP A O 1
ATOM 864 N N . ALA A 1 108 ? 12.348 -3.052 -13.457 1.00 87.38 108 ALA A N 1
ATOM 865 C CA . ALA A 1 108 ? 11.119 -3.105 -14.253 1.00 87.38 108 ALA A CA 1
ATOM 866 C C . ALA A 1 108 ? 10.753 -1.772 -14.938 1.00 87.38 108 ALA A C 1
ATOM 868 O O . ALA A 1 108 ? 10.170 -1.761 -16.025 1.00 87.38 108 ALA A O 1
ATOM 869 N N . MET A 1 109 ? 11.046 -0.645 -14.290 1.00 86.56 109 MET A N 1
ATOM 870 C CA . MET A 1 109 ? 10.707 0.720 -14.704 1.00 86.56 109 MET A CA 1
ATOM 871 C C . MET A 1 109 ? 11.827 1.696 -14.296 1.00 86.56 109 MET A C 1
ATOM 873 O O . MET A 1 109 ? 11.674 2.451 -13.327 1.00 86.56 109 MET A O 1
ATOM 877 N N . PRO A 1 110 ? 12.954 1.709 -15.029 1.00 84.00 110 PRO A N 1
ATOM 878 C CA . PRO A 1 110 ? 14.093 2.563 -14.708 1.00 84.00 110 PRO A CA 1
ATOM 879 C C . PRO A 1 110 ? 13.720 4.054 -14.706 1.00 84.00 110 PRO A C 1
ATOM 881 O O . PRO A 1 110 ? 12.865 4.509 -15.470 1.00 84.00 110 PRO A O 1
ATOM 884 N N . ASP A 1 111 ? 14.368 4.815 -13.820 1.00 81.69 111 ASP A N 1
ATOM 885 C CA . ASP A 1 111 ? 14.224 6.272 -13.674 1.00 81.69 111 ASP A CA 1
ATOM 886 C C . ASP A 1 111 ? 12.782 6.761 -13.414 1.00 81.69 111 ASP A C 1
ATOM 888 O O . ASP A 1 111 ? 12.398 7.876 -13.789 1.00 81.69 111 ASP A O 1
ATOM 892 N N . SER A 1 112 ? 11.946 5.930 -12.780 1.00 82.94 112 SER A N 1
ATOM 893 C CA . SER A 1 112 ? 10.570 6.283 -12.413 1.00 82.94 112 SER A CA 1
ATOM 894 C C . SER A 1 112 ? 10.422 6.521 -10.909 1.00 82.94 112 SER A C 1
ATOM 896 O O . SER A 1 112 ? 9.980 5.655 -10.154 1.00 82.94 112 SER A O 1
ATOM 898 N N . VAL A 1 113 ? 10.772 7.731 -10.461 1.00 84.06 113 VAL A N 1
ATOM 899 C CA . VAL A 1 113 ? 10.553 8.160 -9.064 1.00 84.06 113 VAL A CA 1
ATOM 900 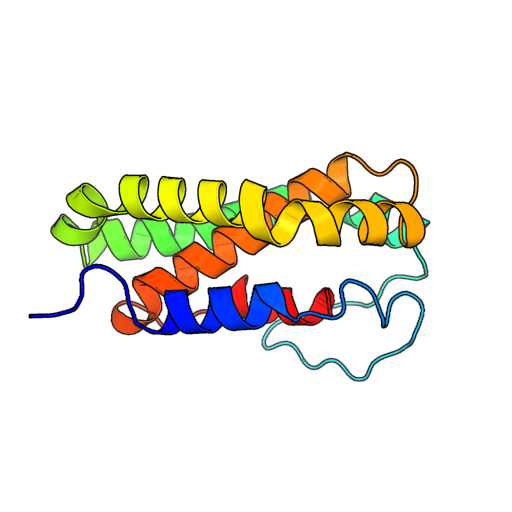C C . VAL A 1 113 ? 9.060 8.168 -8.726 1.00 84.06 113 VAL A C 1
ATOM 902 O O . VAL A 1 113 ? 8.664 7.717 -7.655 1.00 84.06 113 VAL A O 1
ATOM 905 N N . VAL A 1 114 ? 8.221 8.598 -9.674 1.00 85.50 114 VAL A N 1
ATOM 906 C CA . VAL A 1 114 ? 6.764 8.652 -9.491 1.00 85.50 114 VAL A CA 1
ATOM 907 C C . VAL A 1 114 ? 6.180 7.258 -9.249 1.00 85.50 114 VAL A C 1
ATOM 909 O O . VAL A 1 114 ? 5.298 7.110 -8.407 1.00 85.50 114 VAL A O 1
ATOM 912 N N . ALA A 1 115 ? 6.706 6.215 -9.902 1.00 87.12 115 ALA A N 1
ATOM 913 C CA . ALA A 1 115 ? 6.265 4.847 -9.637 1.00 87.12 115 ALA A CA 1
ATOM 914 C C . ALA A 1 115 ? 6.589 4.395 -8.210 1.00 87.12 115 ALA A C 1
ATOM 916 O O . ALA A 1 115 ? 5.741 3.783 -7.564 1.00 87.12 115 ALA A O 1
ATOM 917 N N . VAL A 1 116 ? 7.785 4.713 -7.704 1.00 88.81 116 VAL A N 1
ATOM 918 C CA . VAL A 1 116 ? 8.171 4.383 -6.324 1.00 88.81 116 VAL A CA 1
ATOM 919 C C . VAL A 1 116 ? 7.198 5.006 -5.327 1.00 88.81 116 VAL A C 1
ATOM 921 O O . VAL A 1 116 ? 6.693 4.309 -4.446 1.00 88.81 116 VAL A O 1
ATOM 924 N N . ASP A 1 117 ? 6.903 6.295 -5.480 1.00 89.75 117 ASP A N 1
ATOM 925 C CA . ASP A 1 117 ? 6.001 6.994 -4.566 1.00 89.75 117 ASP A CA 1
ATOM 926 C C . ASP A 1 117 ? 4.553 6.512 -4.703 1.00 89.75 117 ASP A C 1
ATOM 928 O O . ASP A 1 117 ? 3.890 6.299 -3.686 1.00 89.75 117 ASP A O 1
ATOM 932 N N . ALA A 1 118 ? 4.077 6.252 -5.924 1.00 91.50 118 ALA A N 1
ATOM 933 C CA . ALA A 1 118 ? 2.760 5.661 -6.150 1.00 91.50 118 ALA A CA 1
ATOM 934 C C . ALA A 1 118 ? 2.626 4.312 -5.427 1.00 91.50 118 ALA A C 1
ATOM 936 O O . ALA A 1 118 ? 1.716 4.132 -4.622 1.00 91.50 118 ALA A O 1
ATOM 937 N N . ILE A 1 119 ? 3.593 3.407 -5.611 1.00 92.44 119 ILE A N 1
ATOM 938 C CA . ILE A 1 119 ? 3.583 2.077 -4.988 1.00 92.44 119 ILE A CA 1
ATOM 939 C C . ILE A 1 119 ? 3.638 2.179 -3.463 1.00 92.44 119 ILE A C 1
ATOM 941 O O . ILE A 1 119 ? 2.916 1.461 -2.775 1.00 92.44 119 ILE A O 1
ATOM 945 N N . ARG A 1 120 ? 4.444 3.089 -2.901 1.00 93.50 120 ARG A N 1
ATOM 946 C CA . ARG A 1 120 ? 4.457 3.339 -1.449 1.00 93.50 120 ARG A CA 1
ATOM 947 C C . ARG A 1 120 ? 3.069 3.705 -0.933 1.00 93.50 120 ARG A C 1
ATOM 949 O O . ARG A 1 120 ? 2.612 3.125 0.055 1.00 93.50 120 ARG A O 1
ATOM 956 N N . TRP A 1 121 ? 2.395 4.640 -1.600 1.00 94.62 121 TRP A N 1
ATOM 957 C CA . TRP A 1 121 ? 1.047 5.060 -1.221 1.00 94.62 121 TRP A CA 1
ATOM 958 C C . TRP A 1 121 ? 0.009 3.958 -1.418 1.00 94.62 121 TRP A C 1
ATOM 960 O O . TRP A 1 121 ? -0.866 3.801 -0.564 1.00 94.62 121 TRP A O 1
ATOM 970 N N . ASP A 1 122 ? 0.136 3.165 -2.477 1.00 95.62 122 ASP A N 1
ATOM 971 C CA . ASP A 1 122 ? -0.747 2.040 -2.768 1.00 95.62 122 ASP A CA 1
ATOM 972 C C . ASP A 1 122 ? -0.622 0.943 -1.699 1.00 95.62 122 ASP A C 1
ATOM 974 O O . ASP A 1 122 ? -1.624 0.483 -1.143 1.00 95.62 122 ASP A O 1
ATOM 978 N N . LEU A 1 123 ? 0.608 0.573 -1.327 1.00 97.06 123 LEU A N 1
ATOM 979 C CA . LEU A 1 123 ? 0.878 -0.410 -0.275 1.00 97.06 123 LEU A CA 1
ATOM 980 C C . LEU A 1 123 ? 0.463 0.098 1.112 1.00 97.06 123 LEU A C 1
ATOM 982 O O . LEU A 1 123 ? -0.083 -0.668 1.911 1.00 97.06 123 LEU A O 1
ATOM 986 N N . ALA A 1 124 ? 0.663 1.387 1.400 1.00 97.38 124 ALA A N 1
ATOM 987 C CA . ALA A 1 124 ? 0.163 2.000 2.627 1.00 97.38 124 ALA A CA 1
ATOM 988 C C . ALA A 1 124 ? -1.372 1.953 2.666 1.00 97.38 124 ALA A C 1
ATOM 990 O O . ALA A 1 124 ? -1.951 1.552 3.675 1.00 97.38 124 ALA A O 1
ATOM 991 N N . GLY A 1 125 ? -2.035 2.278 1.553 1.00 97.38 125 GLY A N 1
ATOM 992 C CA . GLY A 1 125 ? -3.482 2.143 1.391 1.00 97.38 125 GLY A CA 1
ATOM 993 C C . GLY A 1 125 ? -3.969 0.714 1.637 1.00 97.38 125 GLY A C 1
ATOM 994 O O . GLY A 1 125 ? -4.953 0.519 2.351 1.00 97.38 125 GLY A O 1
ATOM 995 N N . ALA A 1 126 ? -3.248 -0.289 1.131 1.00 98.00 126 ALA A N 1
ATOM 996 C CA . ALA A 1 126 ? -3.579 -1.702 1.316 1.00 98.00 126 ALA A CA 1
ATOM 997 C C . ALA A 1 126 ? -3.481 -2.118 2.788 1.00 98.00 126 ALA A C 1
ATOM 999 O O . ALA A 1 126 ? -4.374 -2.780 3.315 1.00 98.00 126 ALA A O 1
ATOM 1000 N N . LEU A 1 127 ? -2.427 -1.682 3.482 1.00 98.38 127 LEU A N 1
ATOM 1001 C CA . LEU A 1 127 ? -2.270 -1.915 4.916 1.00 98.38 127 LEU A CA 1
ATOM 1002 C C . LEU A 1 127 ? -3.368 -1.218 5.726 1.00 98.38 127 LEU A C 1
ATOM 1004 O O . LEU A 1 127 ? -3.892 -1.810 6.668 1.00 98.38 127 LEU A O 1
ATOM 1008 N N . MET A 1 128 ? -3.779 -0.008 5.343 1.00 97.94 128 MET A N 1
ATOM 1009 C CA . MET A 1 128 ? -4.904 0.675 5.988 1.00 97.94 128 MET A CA 1
ATOM 1010 C C . MET A 1 128 ? -6.231 -0.061 5.757 1.00 97.94 128 MET A C 1
ATOM 1012 O O . MET A 1 128 ? -6.973 -0.271 6.714 1.00 97.94 128 MET A O 1
ATOM 1016 N N . GLU A 1 129 ? -6.529 -0.516 4.537 1.00 97.69 129 GLU A N 1
ATOM 1017 C CA . GLU A 1 129 ? -7.704 -1.363 4.280 1.00 97.69 129 GLU A CA 1
ATOM 1018 C C . GLU A 1 129 ? -7.669 -2.643 5.127 1.00 97.69 129 GLU A C 1
ATOM 1020 O O . GLU A 1 129 ? -8.653 -2.983 5.783 1.00 97.69 129 GLU A O 1
ATOM 1025 N N . ALA A 1 130 ? -6.522 -3.322 5.174 1.00 97.88 130 ALA A N 1
ATOM 1026 C CA . ALA A 1 130 ? -6.344 -4.545 5.944 1.00 97.88 130 ALA A CA 1
ATOM 1027 C C . ALA A 1 130 ? -6.487 -4.314 7.459 1.00 97.88 130 ALA A C 1
ATOM 1029 O O . ALA A 1 130 ? -7.087 -5.135 8.148 1.00 97.88 130 ALA A O 1
ATOM 1030 N N . ALA A 1 131 ? -6.006 -3.188 7.994 1.00 97.62 131 ALA A N 1
ATOM 1031 C CA . ALA A 1 131 ? -6.143 -2.833 9.410 1.00 97.62 131 ALA A CA 1
ATOM 1032 C C . ALA A 1 131 ? -7.591 -2.636 9.865 1.00 97.62 131 ALA A C 1
ATOM 1034 O O . ALA A 1 131 ? -7.895 -2.828 11.046 1.00 97.62 131 ALA A O 1
ATOM 1035 N N . TYR A 1 132 ? -8.462 -2.244 8.938 1.00 96.94 132 TYR A N 1
ATOM 1036 C CA . TYR A 1 132 ? -9.873 -1.962 9.177 1.00 96.94 132 TYR A CA 1
ATOM 1037 C C . TYR A 1 132 ? -10.798 -2.972 8.488 1.00 96.94 132 TYR A C 1
ATOM 1039 O O . TYR A 1 132 ? -11.994 -2.712 8.352 1.00 96.94 132 TYR A O 1
ATOM 1047 N N . ALA A 1 133 ? -10.274 -4.139 8.100 1.00 96.50 133 ALA A N 1
ATOM 1048 C CA . ALA A 1 133 ? -11.027 -5.178 7.402 1.00 96.50 133 ALA A CA 1
ATOM 1049 C C . ALA A 1 133 ? -12.228 -5.714 8.208 1.00 96.50 133 ALA A C 1
ATOM 1051 O O . ALA A 1 133 ? -13.187 -6.220 7.629 1.00 96.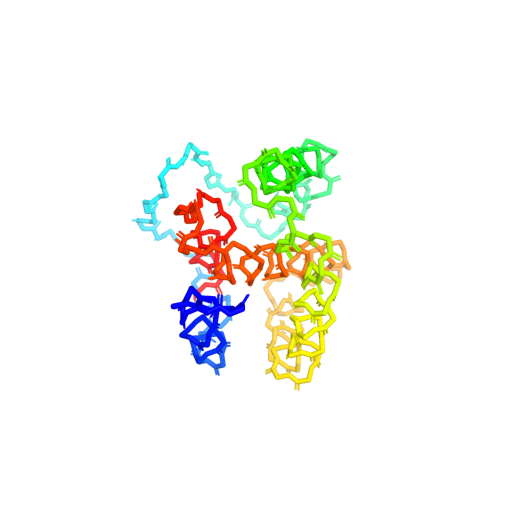50 133 ALA A O 1
ATOM 1052 N N . ASP A 1 134 ? -12.204 -5.582 9.538 1.00 94.88 134 ASP A N 1
ATOM 1053 C CA . ASP A 1 134 ? -13.329 -5.913 10.417 1.00 94.88 134 ASP A CA 1
ATOM 1054 C C . ASP A 1 134 ? -14.419 -4.822 10.457 1.00 94.88 134 ASP A C 1
ATOM 1056 O O . ASP A 1 134 ? -15.557 -5.094 10.838 1.00 94.88 134 ASP A O 1
ATOM 1060 N N . CYS A 1 135 ? -14.095 -3.593 10.044 1.00 94.44 135 CYS A N 1
ATOM 1061 C CA . CYS A 1 135 ? -15.040 -2.484 9.892 1.00 94.44 135 CYS A CA 1
ATOM 1062 C C . CYS A 1 135 ? -15.657 -2.434 8.488 1.00 94.44 135 CYS A C 1
ATOM 1064 O O . CYS A 1 135 ? -16.849 -2.158 8.345 1.00 94.44 135 CYS A O 1
ATOM 1066 N N . ARG A 1 136 ? -14.839 -2.648 7.454 1.00 94.25 136 ARG A N 1
ATOM 1067 C CA . ARG A 1 136 ? -15.231 -2.636 6.041 1.00 94.25 136 ARG A CA 1
ATOM 1068 C C . ARG A 1 136 ? -14.339 -3.619 5.286 1.00 94.25 136 ARG A C 1
ATOM 1070 O O . ARG A 1 136 ? -13.125 -3.533 5.449 1.00 94.25 136 ARG A O 1
ATOM 1077 N N . PRO A 1 137 ? -14.893 -4.501 4.438 1.00 93.38 137 PRO A N 1
ATOM 1078 C CA . PRO A 1 137 ? -14.061 -5.372 3.618 1.00 93.38 137 PRO A CA 1
ATOM 1079 C C . PRO A 1 137 ? -13.134 -4.533 2.718 1.00 93.38 137 PRO A C 1
ATOM 1081 O O . PRO A 1 137 ? -13.573 -3.485 2.229 1.00 93.38 137 PRO A O 1
ATOM 1084 N N . PRO A 1 138 ? -11.885 -4.973 2.479 1.00 93.19 138 PRO A N 1
ATOM 1085 C CA . PRO A 1 138 ? -10.997 -4.333 1.512 1.00 93.19 138 PRO A CA 1
ATOM 1086 C C . PRO A 1 138 ? -11.643 -4.218 0.129 1.00 93.19 138 PRO A C 1
ATOM 1088 O O . PRO A 1 138 ? -12.423 -5.091 -0.254 1.00 93.19 138 PRO A O 1
ATOM 1091 N N . GLN A 1 139 ? -11.345 -3.147 -0.611 1.00 92.19 139 GLN A N 1
ATOM 1092 C CA . GLN A 1 139 ? -12.039 -2.863 -1.875 1.00 92.19 139 GLN A CA 1
ATOM 1093 C C . GLN A 1 139 ? -11.114 -2.590 -3.050 1.00 92.19 139 GLN A C 1
ATOM 1095 O O . GLN A 1 139 ? -11.443 -2.985 -4.167 1.00 92.19 139 GLN A O 1
ATOM 1100 N N . PHE A 1 140 ? -9.982 -1.922 -2.830 1.00 94.75 140 PHE A N 1
ATOM 1101 C CA . PHE A 1 140 ? -9.129 -1.495 -3.931 1.00 94.75 140 PHE A CA 1
ATOM 1102 C C . PHE A 1 140 ? -7.668 -1.850 -3.693 1.00 94.75 140 PHE A C 1
ATOM 1104 O O . PHE A 1 140 ? -7.136 -2.730 -4.369 1.00 94.75 140 PHE A O 1
ATOM 1111 N N . PHE A 1 141 ? -7.025 -1.223 -2.710 1.00 96.56 141 PHE A N 1
ATOM 1112 C CA . PHE A 1 141 ? -5.573 -1.306 -2.557 1.00 96.56 141 PHE A CA 1
ATOM 1113 C C . PHE A 1 141 ? -5.091 -2.719 -2.229 1.00 96.56 141 PHE A C 1
ATOM 1115 O O . PHE A 1 141 ? -4.077 -3.173 -2.750 1.00 96.56 141 PHE A O 1
ATOM 1122 N N . THR A 1 142 ? -5.847 -3.468 -1.426 1.00 95.38 142 THR A N 1
ATOM 1123 C CA . THR A 1 142 ? -5.489 -4.852 -1.076 1.00 95.38 142 THR A CA 1
ATOM 1124 C C . THR A 1 142 ? -5.530 -5.789 -2.286 1.00 95.38 142 THR A C 1
ATOM 1126 O O . THR A 1 142 ? -4.764 -6.756 -2.338 1.00 95.38 142 THR A O 1
ATOM 1129 N N . HIS A 1 143 ? -6.396 -5.498 -3.265 1.00 94.12 143 HIS A N 1
ATOM 1130 C CA . HIS A 1 143 ? -6.426 -6.190 -4.554 1.00 94.12 143 HIS A CA 1
ATOM 1131 C C . HIS A 1 143 ? -5.311 -5.697 -5.478 1.00 94.12 143 HIS A C 1
ATOM 1133 O O . HI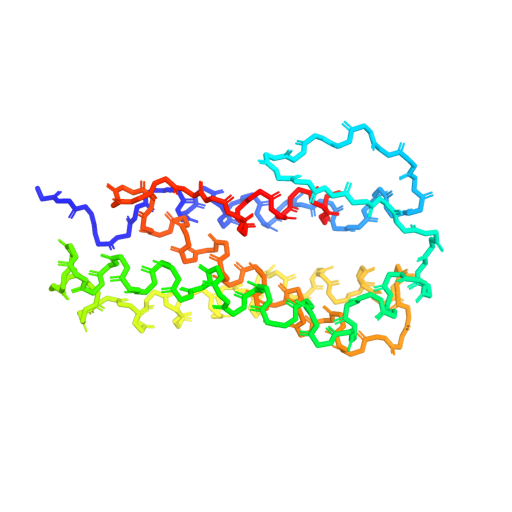S A 1 143 ? -4.692 -6.513 -6.154 1.00 94.12 143 HIS A O 1
ATOM 1139 N N . LEU A 1 144 ? -5.006 -4.395 -5.459 1.00 93.19 144 LEU A N 1
ATOM 1140 C CA . LEU A 1 144 ? -3.936 -3.795 -6.257 1.00 93.19 144 LEU A CA 1
ATOM 1141 C C . LEU A 1 144 ? -2.559 -4.407 -5.957 1.00 93.19 144 LEU A C 1
ATOM 1143 O O . LEU A 1 144 ? -1.762 -4.541 -6.875 1.00 93.19 144 LEU A O 1
ATOM 1147 N N . VAL A 1 145 ? -2.310 -4.882 -4.728 1.00 93.44 145 VAL A N 1
ATOM 1148 C CA . VAL A 1 145 ? -1.066 -5.601 -4.372 1.00 93.44 145 VAL A CA 1
ATOM 1149 C C . VAL A 1 145 ? -0.746 -6.746 -5.343 1.00 93.44 145 VAL A C 1
ATOM 1151 O O . VAL A 1 145 ? 0.420 -6.956 -5.655 1.00 93.44 145 VAL A O 1
ATOM 1154 N N . THR A 1 146 ? -1.763 -7.443 -5.863 1.00 91.25 146 THR A N 1
ATOM 1155 C CA . THR A 1 146 ? -1.576 -8.562 -6.810 1.00 91.25 146 THR A CA 1
ATOM 1156 C C . THR A 1 146 ? -0.992 -8.137 -8.158 1.00 91.25 146 THR A C 1
ATOM 1158 O O . THR A 1 146 ? -0.463 -8.971 -8.881 1.00 91.25 146 THR A O 1
ATOM 1161 N N . VAL A 1 147 ? -1.058 -6.847 -8.505 1.00 90.19 147 VAL A N 1
ATOM 1162 C CA . VAL A 1 147 ? -0.438 -6.298 -9.722 1.00 90.19 147 VAL A CA 1
ATOM 1163 C C . VAL A 1 147 ? 1.087 -6.250 -9.597 1.00 90.19 147 VAL A C 1
ATOM 1165 O O . VAL A 1 147 ? 1.782 -6.253 -10.609 1.00 90.19 147 VAL A O 1
ATOM 1168 N N . TYR A 1 148 ? 1.615 -6.209 -8.373 1.00 90.81 148 TYR A N 1
ATOM 1169 C CA . TYR A 1 148 ? 3.053 -6.145 -8.124 1.00 90.81 148 TYR A CA 1
ATOM 1170 C C . TYR A 1 148 ? 3.699 -7.521 -7.902 1.00 90.81 148 TYR A C 1
ATOM 1172 O O . TYR A 1 148 ? 4.902 -7.573 -7.650 1.00 90.81 148 TYR A O 1
ATOM 1180 N N . GLU A 1 149 ? 2.924 -8.608 -7.959 1.00 88.56 149 GLU A N 1
ATOM 1181 C CA . GLU A 1 149 ? 3.389 -10.004 -7.856 1.00 88.56 149 GLU A CA 1
ATOM 1182 C C . GLU A 1 149 ? 3.889 -10.523 -9.221 1.00 88.56 149 GLU A C 1
ATOM 1184 O O . GLU A 1 149 ? 5.016 -11.066 -9.281 1.00 88.56 149 GLU A O 1
#

Foldseek 3Di:
DPDLFAVLLVVLLVVLLPDPFCPCQQHDDPQDFPDDDDDAHAQVRVLVVLPDVVVVVVLVVLLVVLLVLCCVPVVVSSVPRVVVQLVVQLVSCVPRRCVNNVVSCCVRHNPRPSVVVSLSSLSSSLSSQNRCCVVPNDDPSVSVVVVRD

Secondary structure (DSSP, 8-state):
---SS-HHHHHHHHHHTT--TTTTTTS------SS-----SHHHHHHHHHHSHHHHHHHHHHHHHHHHHHHHHSHHHHHHHHHHHHHHHHHHIIIIIHHHHHHHHHHHSTT-HHHHHHHHHHHHHHHHHHHTTTTS---SHHHHGGGG-

Radius of gyration: 15.58 Å; chains: 1; bounding box: 35×26×46 Å